Protein AF-A0A1I5CXC4-F1 (afdb_monomer)

Sequence (88 aa):
MSAHPAVSNGSYDVNRLRTDFPALAMRVHGEPLVYLDNAASAQKPTAVLDRMMQVYASEYANVHRGLHYLAKRPPRRMKAPVPRWRVL

Radius of gyration: 20.58 Å; Cα contacts (8 Å, |Δi|>4): 39; chains: 1; bounding box: 47×52×45 Å

Nearest PDB structures (foldseek):
  6uy5-assembly1_B  TM=8.862E-01  e=1.771E-03  Escherichia coli K-12

Foldseek 3Di:
DDDDPQDDDPHGNPVVVVVQQVQQCDDDPNHGDDDPPVVVPNGDGPVVVVVVCCCVPPVPDDPVVPPPPPPPDDPPDDDDDDDDDDDD

Structure (mmCIF, N/CA/C/O backbone):
data_AF-A0A1I5CXC4-F1
#
_entry.id   AF-A0A1I5CXC4-F1
#
loop_
_atom_site.group_PDB
_atom_site.id
_atom_site.type_symbol
_atom_site.label_atom_id
_atom_site.label_alt_id
_atom_site.label_comp_id
_atom_site.label_asym_id
_atom_site.label_entity_id
_atom_site.label_seq_id
_atom_site.pdbx_PDB_ins_code
_atom_site.Cartn_x
_atom_site.Cartn_y
_atom_site.Cartn_z
_atom_site.occupancy
_atom_site.B_iso_or_equiv
_atom_site.auth_seq_id
_atom_site.auth_comp_id
_atom_site.auth_asym_id
_atom_site.auth_atom_id
_atom_site.pdbx_PDB_model_num
ATOM 1 N N . MET A 1 1 ? -3.508 8.345 -17.208 1.00 52.81 1 MET A N 1
ATOM 2 C CA . MET A 1 1 ? -3.407 7.889 -15.809 1.00 52.81 1 MET A CA 1
ATOM 3 C C . MET A 1 1 ? -4.671 7.098 -15.542 1.00 52.81 1 MET A C 1
ATOM 5 O O . MET A 1 1 ? -5.730 7.710 -15.561 1.00 52.81 1 MET A O 1
ATOM 9 N N . SER A 1 2 ? -4.601 5.769 -15.431 1.00 64.50 2 SER A N 1
ATOM 10 C CA . SER A 1 2 ? -5.784 5.009 -15.006 1.00 64.50 2 SER A CA 1
ATOM 11 C C . SER A 1 2 ? -6.075 5.330 -13.549 1.00 64.50 2 SER A C 1
ATOM 13 O O . SER A 1 2 ? -5.157 5.353 -12.729 1.00 64.50 2 SER A O 1
ATOM 15 N N . ALA A 1 3 ? -7.341 5.599 -13.245 1.00 74.00 3 ALA A N 1
ATOM 16 C CA . ALA A 1 3 ? -7.804 5.700 -11.874 1.00 74.00 3 ALA A CA 1
ATOM 17 C C . ALA A 1 3 ? -7.690 4.325 -11.198 1.00 74.00 3 ALA A C 1
ATOM 19 O O . ALA A 1 3 ? -7.877 3.292 -11.845 1.00 74.00 3 ALA A O 1
ATOM 20 N N . HIS A 1 4 ? -7.365 4.317 -9.906 1.00 80.94 4 HIS A N 1
ATOM 21 C CA . HIS A 1 4 ? -7.364 3.089 -9.117 1.00 80.94 4 HIS A CA 1
ATOM 22 C C . HIS A 1 4 ? -8.783 2.494 -9.102 1.00 80.94 4 HIS A C 1
ATOM 24 O O . HIS A 1 4 ? -9.735 3.263 -8.960 1.00 80.94 4 HIS A O 1
ATOM 30 N N . PRO A 1 5 ? -8.971 1.165 -9.190 1.00 84.12 5 PRO A N 1
ATOM 31 C CA . PRO A 1 5 ? -10.305 0.557 -9.211 1.00 84.12 5 PRO A CA 1
ATOM 32 C C . PRO A 1 5 ? -11.126 0.796 -7.928 1.00 84.12 5 PRO A C 1
ATOM 34 O O . PRO A 1 5 ? -12.327 0.541 -7.912 1.00 84.12 5 PRO A O 1
ATOM 37 N N . ALA A 1 6 ? -10.501 1.293 -6.855 1.00 83.88 6 ALA A N 1
ATOM 38 C CA . ALA A 1 6 ? -11.180 1.762 -5.641 1.00 83.88 6 ALA A CA 1
ATOM 39 C C . ALA A 1 6 ? -11.855 3.143 -5.788 1.00 83.88 6 ALA A C 1
ATOM 41 O O . ALA A 1 6 ? -12.566 3.574 -4.885 1.00 83.88 6 ALA A O 1
ATOM 42 N N . VAL A 1 7 ? -11.638 3.843 -6.905 1.00 86.44 7 VAL A N 1
ATOM 43 C CA . VAL A 1 7 ? -12.198 5.172 -7.176 1.00 86.44 7 VAL A CA 1
ATOM 44 C C . VAL A 1 7 ? -13.237 5.060 -8.281 1.00 86.44 7 VAL A C 1
ATOM 46 O O . VAL A 1 7 ? -12.947 4.573 -9.371 1.00 86.44 7 VAL A O 1
ATOM 49 N N . SER A 1 8 ? -14.459 5.516 -8.019 1.00 84.31 8 SER A N 1
ATOM 50 C CA . SER A 1 8 ? -15.546 5.513 -9.004 1.00 84.31 8 SER A CA 1
ATOM 51 C C . SER A 1 8 ? -16.377 6.781 -8.864 1.00 84.31 8 SER A C 1
ATOM 53 O O . SER A 1 8 ? -16.995 6.975 -7.827 1.00 84.31 8 SER A O 1
ATOM 55 N N . ASN A 1 9 ? -16.375 7.643 -9.891 1.00 77.81 9 ASN A N 1
ATOM 56 C CA . ASN A 1 9 ? -17.220 8.843 -10.034 1.00 77.81 9 ASN A CA 1
ATOM 57 C C . ASN A 1 9 ? -17.589 9.561 -8.715 1.00 77.81 9 ASN A C 1
ATOM 59 O O . ASN A 1 9 ? -18.761 9.755 -8.409 1.00 77.81 9 ASN A O 1
ATOM 63 N N . GLY A 1 10 ? -16.577 9.956 -7.934 1.00 79.00 10 GLY A N 1
ATOM 64 C CA . GLY A 1 10 ? -16.753 10.724 -6.691 1.00 79.00 10 GLY A CA 1
ATOM 65 C C . GLY A 1 10 ? -16.905 9.893 -5.411 1.00 79.00 10 GLY A C 1
ATOM 66 O O . GLY A 1 10 ? -16.866 10.462 -4.326 1.00 79.00 10 GLY A O 1
ATOM 67 N N . SER A 1 11 ? -17.011 8.568 -5.515 1.00 83.00 11 SER A N 1
ATOM 68 C CA . SER A 1 11 ? -16.966 7.634 -4.387 1.00 83.00 11 SER A CA 1
ATOM 69 C C . SER A 1 11 ? -15.580 6.999 -4.242 1.00 83.00 11 SER A C 1
ATOM 71 O O . SER A 1 11 ? -14.887 6.734 -5.234 1.00 83.00 11 SER A O 1
ATOM 73 N N . TYR A 1 12 ? -15.186 6.763 -2.989 1.00 86.31 12 TYR A N 1
ATOM 74 C CA . TYR A 1 12 ? -13.897 6.196 -2.612 1.00 86.31 12 TYR A CA 1
ATOM 75 C C . TYR A 1 12 ? -14.097 4.982 -1.701 1.00 86.31 12 TYR A C 1
ATOM 77 O O . TYR A 1 12 ? -14.523 5.116 -0.553 1.00 86.31 12 TYR A O 1
ATOM 85 N N . ASP A 1 13 ? -13.784 3.790 -2.210 1.00 89.69 13 ASP A N 1
ATOM 86 C CA . ASP A 1 13 ? -13.870 2.551 -1.439 1.00 89.69 13 ASP A CA 1
ATOM 87 C C . ASP A 1 13 ? -12.591 2.337 -0.619 1.00 89.69 13 ASP A C 1
ATOM 89 O O . ASP A 1 13 ? -11.566 1.847 -1.105 1.00 89.69 13 ASP A O 1
ATOM 93 N N . VAL A 1 14 ? -12.661 2.709 0.659 1.00 87.00 14 VAL A N 1
ATOM 94 C CA . VAL A 1 14 ? -11.541 2.579 1.597 1.00 87.00 14 VAL A CA 1
ATOM 95 C C . VAL A 1 14 ? -11.185 1.115 1.854 1.00 87.00 14 VAL A C 1
ATOM 97 O O . VAL A 1 14 ? -10.007 0.801 2.012 1.00 87.00 14 VAL A O 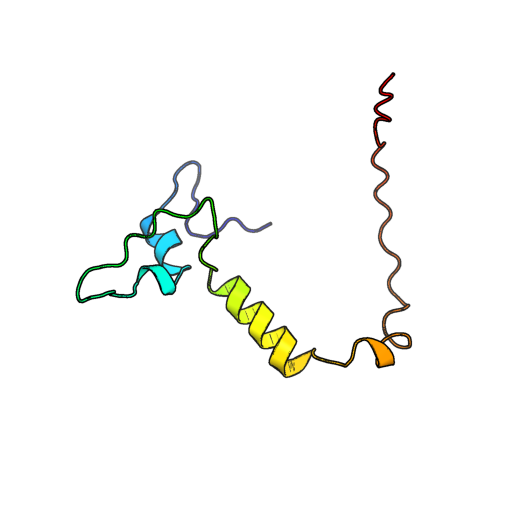1
ATOM 100 N N . ASN A 1 15 ? -12.159 0.200 1.873 1.00 86.62 15 ASN A N 1
ATOM 101 C CA . ASN A 1 15 ? -11.885 -1.214 2.140 1.00 86.62 15 ASN A CA 1
ATOM 102 C C . ASN A 1 15 ? -11.070 -1.827 1.008 1.00 86.62 15 ASN A C 1
ATOM 104 O O . ASN A 1 15 ? -10.104 -2.546 1.260 1.00 86.62 15 ASN A O 1
ATOM 108 N N . ARG A 1 16 ? -11.408 -1.471 -0.233 1.00 87.69 16 ARG A N 1
ATOM 109 C CA . ARG A 1 16 ? -10.655 -1.895 -1.410 1.00 87.69 16 ARG A CA 1
ATOM 110 C C . ARG A 1 16 ? -9.265 -1.272 -1.482 1.00 87.69 16 ARG A C 1
ATOM 112 O O . ARG A 1 16 ? -8.345 -1.926 -1.941 1.00 87.69 16 ARG A O 1
ATOM 119 N N . LEU A 1 17 ? -9.080 -0.041 -1.007 1.00 86.38 17 LEU A N 1
ATOM 120 C CA . LEU A 1 17 ? -7.737 0.538 -0.934 1.00 86.38 17 LEU A CA 1
ATOM 121 C C . LEU A 1 17 ? -6.881 -0.146 0.144 1.00 86.38 17 LEU A C 1
ATOM 123 O O . LEU A 1 17 ? -5.690 -0.367 -0.043 1.00 86.38 17 LEU A O 1
ATOM 127 N N . ARG A 1 18 ? -7.477 -0.515 1.285 1.00 86.19 18 ARG A N 1
ATOM 128 C CA . ARG A 1 18 ? -6.751 -1.179 2.380 1.00 86.19 18 ARG A CA 1
ATOM 129 C C . ARG A 1 18 ? -6.146 -2.517 1.960 1.00 86.19 18 ARG A C 1
ATOM 131 O O . ARG A 1 18 ? -5.112 -2.881 2.513 1.00 86.19 18 ARG A O 1
ATOM 138 N N . THR A 1 19 ? -6.730 -3.219 0.985 1.00 88.12 19 THR A N 1
ATOM 139 C CA . THR A 1 19 ? -6.151 -4.472 0.468 1.00 88.12 19 THR A CA 1
ATOM 140 C C . THR A 1 19 ? -4.823 -4.266 -0.255 1.00 88.12 19 THR A C 1
ATOM 142 O O . THR A 1 19 ? -4.027 -5.198 -0.322 1.00 88.12 19 THR A O 1
ATOM 145 N N . ASP A 1 20 ? -4.544 -3.054 -0.740 1.00 87.50 20 ASP A N 1
ATOM 146 C CA . ASP A 1 20 ? -3.275 -2.742 -1.401 1.00 87.50 20 ASP A CA 1
ATOM 147 C C . ASP A 1 20 ? -2.118 -2.584 -0.406 1.00 87.50 20 ASP A C 1
ATOM 149 O O . ASP A 1 20 ? -0.960 -2.571 -0.817 1.00 87.50 20 ASP A O 1
ATOM 153 N N . PHE A 1 21 ? -2.408 -2.466 0.896 1.00 89.25 21 PHE A N 1
ATOM 154 C CA . PHE A 1 21 ? -1.427 -2.285 1.966 1.00 89.25 21 PHE A CA 1
ATOM 155 C C . PHE A 1 21 ? -1.352 -3.549 2.833 1.00 89.25 21 PHE A C 1
ATOM 157 O O . PHE A 1 21 ? -2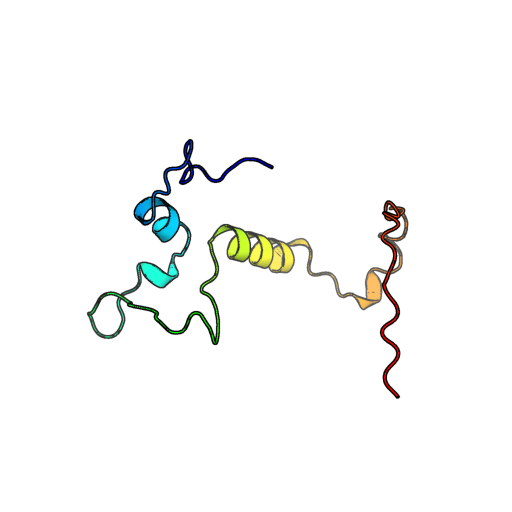.024 -3.630 3.866 1.00 89.25 21 PHE A O 1
ATOM 164 N N . PRO A 1 22 ? -0.509 -4.534 2.475 1.00 86.75 22 PRO A N 1
ATOM 165 C CA . PRO A 1 22 ? -0.470 -5.830 3.156 1.00 86.75 22 PRO A CA 1
ATOM 166 C C . PRO A 1 22 ? -0.146 -5.717 4.652 1.00 86.75 22 PRO A C 1
ATOM 168 O O . PRO A 1 22 ? -0.655 -6.497 5.455 1.00 86.75 22 PRO A O 1
ATOM 171 N N . ALA A 1 23 ? 0.629 -4.704 5.054 1.00 84.62 23 ALA A N 1
ATOM 172 C CA . ALA A 1 23 ? 0.930 -4.434 6.458 1.00 84.62 23 ALA A CA 1
ATOM 173 C C . ALA A 1 23 ? -0.334 -4.201 7.308 1.00 84.62 23 ALA A C 1
ATOM 175 O O . ALA A 1 23 ? -0.385 -4.631 8.455 1.00 84.62 23 ALA A O 1
ATOM 176 N N . LEU A 1 24 ? -1.385 -3.585 6.750 1.00 85.31 24 LEU A N 1
ATOM 177 C CA . LEU A 1 24 ? -2.631 -3.299 7.473 1.00 85.31 24 LEU A CA 1
ATOM 178 C C . LEU A 1 24 ? -3.496 -4.545 7.722 1.00 85.31 24 LEU A C 1
ATOM 180 O O . LEU A 1 24 ? -4.440 -4.473 8.506 1.00 85.31 24 LEU A O 1
ATOM 184 N N . ALA A 1 25 ? -3.196 -5.671 7.068 1.00 85.69 25 ALA A N 1
ATOM 185 C CA . ALA A 1 25 ? -3.843 -6.956 7.328 1.00 85.69 25 ALA A CA 1
ATOM 186 C C . ALA A 1 25 ? -3.170 -7.738 8.473 1.00 85.69 25 ALA A C 1
ATOM 188 O O . ALA A 1 25 ? -3.682 -8.775 8.899 1.00 85.69 25 ALA A O 1
ATOM 189 N N . MET A 1 26 ? -2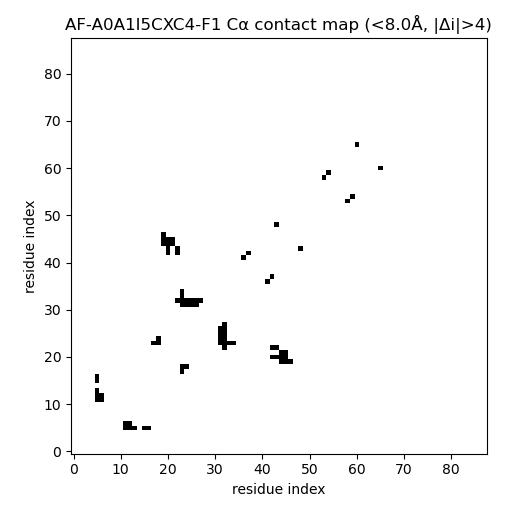.022 -7.270 8.973 1.00 85.06 26 MET A N 1
ATOM 190 C CA . MET A 1 26 ? -1.278 -7.956 10.023 1.00 85.06 26 MET A CA 1
ATOM 191 C C . MET A 1 26 ? -1.953 -7.808 11.389 1.00 85.06 26 MET A C 1
ATOM 193 O O . MET A 1 26 ? -2.588 -6.798 11.700 1.00 85.06 26 MET A O 1
ATOM 197 N N . ARG A 1 27 ? -1.762 -8.826 12.233 1.00 84.56 27 ARG A N 1
ATOM 198 C CA . ARG A 1 27 ? -2.087 -8.764 13.658 1.00 84.56 27 ARG A CA 1
ATOM 199 C C . ARG A 1 27 ? -0.817 -8.512 14.454 1.00 84.56 27 ARG A C 1
ATOM 201 O O . ARG A 1 27 ? 0.183 -9.195 14.242 1.00 84.56 27 ARG A O 1
ATOM 208 N N . VAL A 1 28 ? -0.867 -7.566 15.380 1.00 81.62 28 VAL A N 1
ATOM 209 C CA . VAL A 1 28 ? 0.229 -7.252 16.299 1.00 81.62 28 VAL A CA 1
ATOM 210 C C . VAL A 1 28 ? -0.276 -7.504 17.713 1.00 81.62 28 VAL A C 1
ATOM 212 O O . VAL A 1 28 ? -1.327 -7.004 18.096 1.00 81.62 28 VAL A O 1
ATOM 215 N N . HIS A 1 29 ? 0.432 -8.347 18.469 1.00 81.69 29 HIS A N 1
ATOM 216 C CA . HIS A 1 29 ? 0.012 -8.795 19.808 1.00 81.69 29 HIS A CA 1
ATOM 217 C C . HIS A 1 29 ? -1.393 -9.433 19.864 1.00 81.69 29 HIS A C 1
ATOM 219 O O . HIS A 1 29 ? -2.086 -9.332 20.867 1.00 81.69 29 HIS A O 1
ATOM 225 N N . GLY A 1 30 ? -1.810 -10.109 18.787 1.00 85.88 30 GLY A N 1
ATOM 226 C CA . GLY A 1 30 ? -3.123 -10.766 18.690 1.00 85.88 30 GLY A CA 1
ATOM 227 C C . GLY A 1 30 ? -4.252 -9.864 18.178 1.00 85.88 30 GLY A C 1
ATOM 228 O O . GLY A 1 30 ? -5.251 -10.381 17.667 1.00 85.88 30 GLY A O 1
ATOM 229 N N . GLU A 1 31 ? -4.049 -8.546 18.196 1.00 80.81 31 GLU A N 1
ATOM 230 C CA . GLU A 1 31 ? -5.024 -7.539 17.775 1.00 80.81 31 GLU A CA 1
ATOM 231 C C . GLU A 1 31 ? -4.787 -7.058 16.333 1.00 80.81 31 GLU A C 1
ATOM 233 O O . GLU A 1 31 ? -3.650 -7.092 15.845 1.00 80.81 31 GLU A O 1
ATOM 238 N N . PRO A 1 32 ? -5.830 -6.606 15.610 1.00 84.25 32 PRO A N 1
ATOM 239 C CA . PRO A 1 32 ? -5.673 -5.993 14.294 1.00 84.25 32 PRO A CA 1
ATOM 240 C C . PRO A 1 32 ? -4.778 -4.749 14.353 1.00 84.25 32 PRO A C 1
ATOM 242 O O . PRO A 1 32 ? -4.965 -3.881 15.205 1.00 84.25 32 PRO A O 1
ATOM 245 N N . LEU A 1 33 ? -3.827 -4.626 13.422 1.00 82.12 33 LEU A N 1
ATOM 246 C CA . LEU A 1 33 ? -2.960 -3.454 13.358 1.00 82.12 33 LEU A CA 1
ATOM 247 C C . LEU A 1 33 ? -3.768 -2.188 13.027 1.00 82.12 33 LEU A C 1
ATOM 249 O O . LEU A 1 33 ? -4.315 -2.039 11.931 1.00 82.12 33 LEU A O 1
ATOM 253 N N . VAL A 1 34 ? -3.767 -1.231 13.954 1.00 83.19 34 VAL A N 1
ATOM 254 C CA . VAL A 1 34 ? -4.257 0.132 13.725 1.00 83.19 34 VAL A CA 1
ATOM 255 C C . VAL A 1 34 ? -3.054 1.069 13.698 1.00 83.19 34 VAL A C 1
ATOM 257 O O . VAL A 1 34 ? -2.522 1.462 14.732 1.00 83.19 34 VAL A O 1
ATOM 260 N N . TYR A 1 35 ? -2.593 1.399 12.493 1.00 80.19 35 TYR A N 1
ATOM 261 C CA . TYR A 1 35 ? -1.434 2.265 12.291 1.00 80.19 35 TYR A CA 1
ATOM 262 C C . TYR A 1 35 ? -1.878 3.729 12.143 1.00 80.19 35 TYR A C 1
ATOM 264 O O . TYR A 1 35 ? -2.405 4.120 11.101 1.00 80.19 35 TYR A O 1
ATOM 272 N N . LEU A 1 36 ? -1.698 4.527 13.202 1.00 80.12 36 LEU A N 1
ATOM 273 C CA . LEU A 1 36 ? -2.081 5.950 13.244 1.00 80.12 36 LEU A CA 1
ATOM 274 C C . LEU A 1 36 ? -0.897 6.916 13.092 1.00 80.12 36 LEU A C 1
ATOM 276 O O . LEU A 1 36 ? -1.089 8.125 13.152 1.00 80.12 36 LEU A O 1
ATOM 280 N N . ASP A 1 37 ? 0.306 6.403 12.834 1.00 81.12 37 ASP A N 1
ATOM 281 C CA . ASP A 1 37 ? 1.530 7.203 12.702 1.00 81.12 37 ASP A CA 1
ATOM 282 C C . ASP A 1 37 ? 1.928 7.452 11.235 1.00 81.12 37 ASP A C 1
ATOM 284 O O . ASP A 1 37 ? 3.088 7.375 10.838 1.00 81.12 37 ASP A O 1
ATOM 288 N N . ASN A 1 38 ? 0.936 7.760 10.393 1.00 78.06 38 ASN A N 1
ATOM 289 C CA . ASN A 1 38 ? 1.171 8.023 8.967 1.00 78.06 38 ASN A CA 1
ATOM 290 C C . ASN A 1 38 ? 2.008 9.294 8.716 1.00 78.06 38 ASN A C 1
ATOM 292 O O . ASN A 1 38 ? 2.516 9.481 7.612 1.00 78.06 38 ASN A O 1
ATOM 296 N N . ALA A 1 39 ? 2.120 10.182 9.713 1.00 67.56 39 ALA A N 1
ATOM 297 C CA . ALA A 1 39 ? 2.880 11.426 9.617 1.00 67.56 39 ALA A CA 1
ATOM 298 C C . ALA A 1 39 ? 4.397 11.202 9.737 1.00 67.56 39 ALA A C 1
ATOM 300 O O . ALA A 1 39 ? 5.159 11.926 9.097 1.00 67.56 39 ALA A O 1
ATOM 301 N N . ALA A 1 40 ? 4.839 10.204 10.511 1.00 70.69 40 ALA A N 1
ATOM 302 C CA . ALA A 1 40 ? 6.253 9.851 10.608 1.00 70.69 40 ALA A CA 1
ATOM 303 C C . ALA A 1 40 ? 6.699 8.929 9.462 1.00 70.69 40 ALA A C 1
ATOM 305 O O . ALA A 1 40 ? 7.794 9.087 8.920 1.00 70.69 40 ALA A O 1
ATOM 306 N N . SER A 1 41 ? 5.859 7.971 9.062 1.00 68.69 41 SER A N 1
ATOM 307 C CA . SER A 1 41 ? 6.118 7.104 7.912 1.00 68.69 41 SER A CA 1
ATOM 308 C C . SER A 1 41 ? 4.823 6.503 7.384 1.00 68.69 41 SER A C 1
ATOM 310 O O . SER A 1 41 ? 3.926 6.186 8.150 1.00 68.69 41 SER A O 1
ATOM 312 N N . ALA A 1 42 ? 4.712 6.312 6.072 1.00 83.12 42 ALA A N 1
ATOM 313 C CA . ALA A 1 42 ? 3.537 5.685 5.476 1.00 83.12 42 ALA A CA 1
ATOM 314 C C . ALA A 1 42 ? 3.808 4.211 5.151 1.00 83.12 42 ALA A C 1
ATOM 316 O O . ALA A 1 42 ? 4.891 3.849 4.680 1.00 83.12 42 ALA A O 1
ATOM 317 N N . GLN A 1 43 ? 2.792 3.365 5.341 1.00 85.44 43 GLN A N 1
ATOM 318 C CA . GLN A 1 43 ? 2.834 1.984 4.863 1.00 85.44 43 GLN A CA 1
ATOM 319 C C . GLN A 1 43 ? 2.956 1.960 3.335 1.00 85.44 43 GLN A C 1
ATOM 321 O O . GLN A 1 43 ? 2.419 2.822 2.639 1.00 85.44 43 GLN A O 1
ATOM 326 N N . LYS A 1 44 ? 3.681 0.976 2.799 1.00 86.25 44 LYS A N 1
ATOM 327 C CA . LYS A 1 44 ? 3.919 0.870 1.355 1.00 86.25 44 LYS A CA 1
ATOM 328 C C . LYS A 1 44 ? 2.869 -0.033 0.707 1.00 86.25 44 LYS A C 1
ATOM 330 O O . LYS A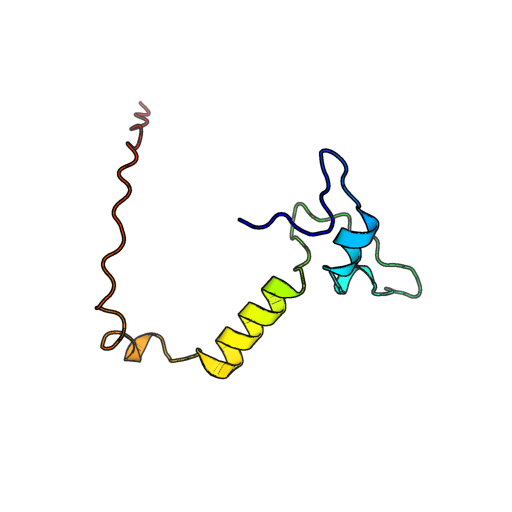 1 44 ? 2.669 -1.143 1.202 1.00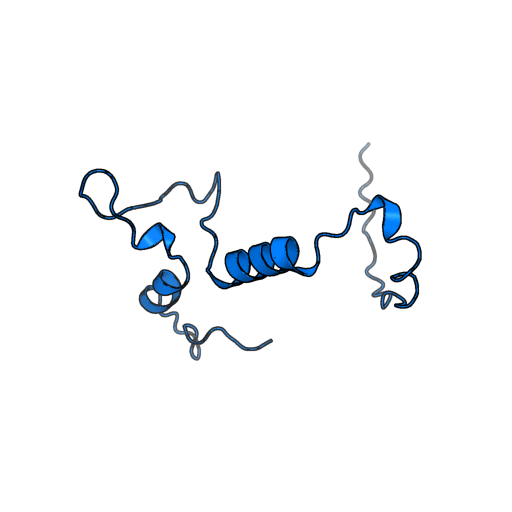 86.25 44 LYS A O 1
ATOM 335 N N . PRO A 1 45 ? 2.233 0.397 -0.396 1.00 88.38 45 PRO A N 1
ATOM 336 C CA . PRO A 1 45 ? 1.343 -0.474 -1.141 1.00 88.38 45 PRO A CA 1
ATOM 337 C C . PRO A 1 45 ? 2.142 -1.522 -1.928 1.00 88.38 45 PRO A C 1
ATOM 339 O O . PRO A 1 45 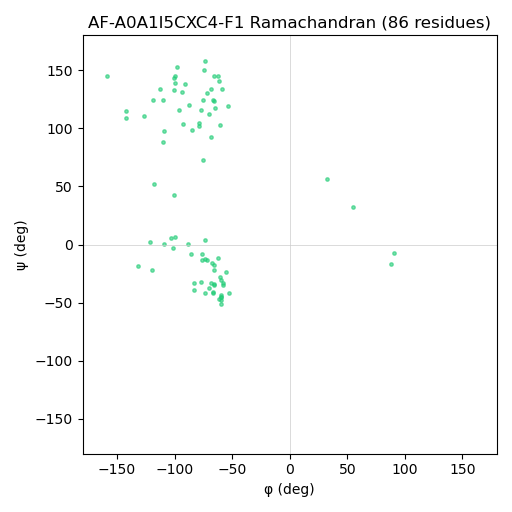? 3.308 -1.296 -2.271 1.00 88.38 45 PRO A O 1
ATOM 342 N N . THR A 1 46 ? 1.503 -2.637 -2.279 1.00 86.00 46 THR A N 1
ATOM 343 C CA . THR A 1 46 ? 2.123 -3.772 -2.986 1.00 86.00 46 THR A CA 1
ATOM 344 C C . THR A 1 46 ? 2.849 -3.349 -4.264 1.00 86.00 46 THR A C 1
ATOM 346 O O . THR A 1 46 ? 3.998 -3.721 -4.457 1.00 86.00 46 THR A O 1
ATOM 349 N N . ALA A 1 47 ? 2.272 -2.449 -5.069 1.00 86.19 47 ALA A N 1
ATOM 350 C CA . ALA A 1 47 ? 2.911 -1.955 -6.295 1.00 86.19 47 ALA A CA 1
ATOM 351 C C . 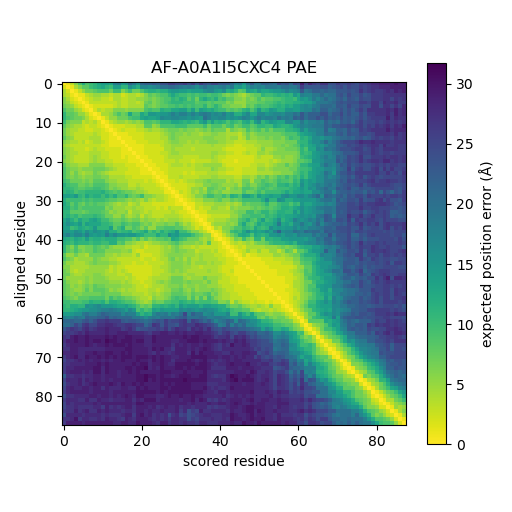ALA A 1 47 ? 4.290 -1.295 -6.064 1.00 86.19 47 ALA A C 1
ATOM 353 O O . ALA A 1 47 ? 5.180 -1.380 -6.913 1.00 86.19 47 ALA A O 1
ATOM 354 N N . VAL A 1 48 ? 4.484 -0.630 -4.917 1.00 86.56 48 VAL A N 1
ATOM 355 C CA . VAL A 1 48 ? 5.785 -0.046 -4.549 1.00 86.56 48 VAL A CA 1
ATOM 356 C C . VAL A 1 48 ? 6.759 -1.146 -4.142 1.00 86.56 48 VAL A C 1
ATOM 358 O O . VAL A 1 48 ? 7.921 -1.101 -4.543 1.00 86.56 48 VAL A O 1
ATOM 361 N N . LEU A 1 49 ? 6.293 -2.133 -3.373 1.00 86.12 49 LEU A N 1
ATOM 362 C CA . LEU A 1 49 ? 7.104 -3.280 -2.967 1.00 86.12 49 LEU A CA 1
ATOM 363 C C . LEU A 1 49 ? 7.568 -4.080 -4.187 1.00 86.12 49 LEU A C 1
ATOM 365 O O . LEU A 1 49 ? 8.765 -4.321 -4.323 1.00 86.12 49 LEU A O 1
ATOM 369 N N . ASP A 1 50 ? 6.664 -4.377 -5.118 1.00 86.31 50 ASP A N 1
ATOM 370 C CA . ASP A 1 50 ? 6.956 -5.115 -6.347 1.00 86.31 50 ASP A CA 1
ATOM 371 C C . ASP A 1 50 ? 8.003 -4.396 -7.195 1.00 86.31 50 ASP A C 1
ATOM 373 O O . ASP A 1 50 ? 8.972 -5.004 -7.653 1.00 86.31 50 ASP A O 1
ATOM 377 N N . ARG A 1 51 ? 7.868 -3.073 -7.365 1.00 87.25 51 ARG A N 1
ATOM 378 C CA . ARG A 1 51 ? 8.852 -2.301 -8.127 1.00 87.25 51 ARG A CA 1
ATOM 379 C C . ARG A 1 51 ? 10.206 -2.266 -7.428 1.00 87.25 51 ARG A C 1
ATOM 381 O O . ARG A 1 51 ? 11.227 -2.397 -8.100 1.00 87.25 51 ARG A O 1
ATOM 388 N N . MET A 1 52 ? 10.232 -2.101 -6.104 1.00 86.62 52 MET A N 1
ATOM 389 C CA . MET A 1 52 ? 11.476 -2.175 -5.334 1.00 86.62 52 MET A CA 1
ATOM 390 C C . MET A 1 52 ? 12.133 -3.546 -5.514 1.00 86.62 52 MET A C 1
ATOM 392 O O . MET A 1 52 ? 13.314 -3.612 -5.842 1.00 86.62 52 MET A O 1
ATOM 396 N N . MET A 1 53 ? 11.369 -4.631 -5.375 1.00 87.38 53 MET A N 1
ATOM 397 C CA . MET A 1 53 ? 11.859 -5.994 -5.573 1.00 87.38 53 MET A CA 1
ATOM 398 C C . MET A 1 53 ? 12.392 -6.207 -6.988 1.00 87.38 53 MET A C 1
ATOM 400 O O . MET A 1 53 ? 13.488 -6.734 -7.140 1.00 87.38 53 MET A O 1
ATOM 404 N N . GLN A 1 54 ? 11.681 -5.749 -8.019 1.00 85.19 54 GLN A N 1
ATOM 405 C CA . GLN A 1 54 ? 12.134 -5.842 -9.406 1.00 85.19 54 GLN A CA 1
ATOM 406 C C . GLN A 1 54 ? 13.460 -5.105 -9.620 1.00 85.19 54 GLN A C 1
ATOM 408 O O . GLN A 1 54 ? 14.367 -5.647 -10.258 1.00 85.19 54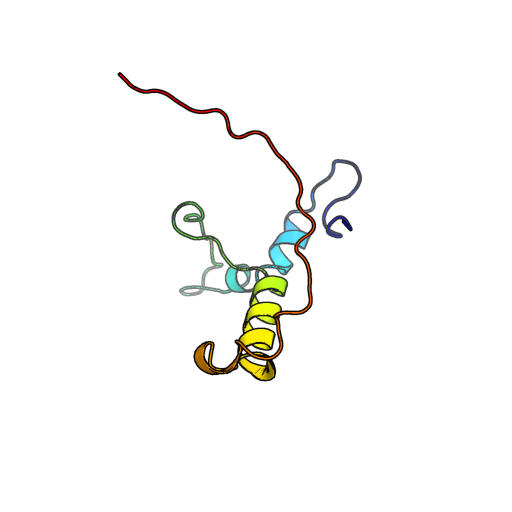 GLN A O 1
ATOM 413 N N . VAL A 1 55 ? 13.595 -3.898 -9.060 1.00 84.12 55 VAL A N 1
ATOM 414 C CA . VAL A 1 55 ? 14.842 -3.132 -9.130 1.00 84.12 55 VAL A CA 1
ATOM 415 C C . VAL A 1 55 ? 15.979 -3.913 -8.481 1.00 84.12 55 VAL A C 1
ATOM 417 O O . VAL A 1 55 ? 17.001 -4.121 -9.125 1.00 84.12 55 VAL A O 1
ATOM 420 N N . TYR A 1 56 ? 15.794 -4.406 -7.255 1.00 81.31 56 TYR A N 1
ATOM 421 C CA . TYR A 1 56 ? 16.828 -5.170 -6.553 1.00 81.31 56 TYR A CA 1
ATOM 422 C C . TYR A 1 56 ? 17.155 -6.513 -7.221 1.00 81.31 56 TYR A C 1
ATOM 424 O O . TYR A 1 56 ? 18.307 -6.933 -7.199 1.00 81.31 56 TYR A O 1
ATOM 432 N N . ALA A 1 57 ? 16.169 -7.174 -7.828 1.00 77.69 57 ALA A N 1
ATOM 433 C CA . ALA A 1 57 ? 16.336 -8.497 -8.420 1.00 77.69 57 ALA A CA 1
ATOM 434 C C . ALA A 1 57 ? 16.924 -8.473 -9.839 1.00 77.69 57 ALA A C 1
ATOM 436 O O . ALA A 1 57 ? 17.626 -9.407 -10.215 1.00 77.69 57 ALA A O 1
ATOM 437 N N . SER A 1 58 ? 16.621 -7.449 -10.646 1.00 74.44 58 SER A N 1
ATOM 438 C CA . SER A 1 58 ? 16.898 -7.479 -12.096 1.00 74.44 58 SER A CA 1
ATOM 439 C C . SER A 1 58 ? 17.589 -6.238 -12.661 1.00 74.44 58 SER A C 1
ATOM 441 O O . SER A 1 58 ? 18.183 -6.309 -13.734 1.00 74.44 58 SER A O 1
ATOM 443 N N . GLU A 1 59 ? 17.557 -5.112 -11.949 1.00 68.62 59 GLU A N 1
ATOM 444 C CA . GLU A 1 59 ? 18.100 -3.833 -12.432 1.00 68.62 59 GLU A CA 1
ATOM 445 C C . GLU A 1 59 ? 19.195 -3.275 -11.513 1.00 68.62 59 GLU A C 1
ATOM 447 O O . GLU A 1 59 ? 19.737 -2.199 -11.774 1.00 68.62 59 GLU A O 1
ATOM 452 N N . TYR A 1 60 ? 19.546 -4.004 -10.447 1.00 62.94 60 TYR A N 1
ATOM 453 C CA . TYR A 1 60 ? 20.568 -3.622 -9.481 1.00 62.94 60 TYR A CA 1
ATOM 454 C C . TYR A 1 60 ? 21.965 -3.821 -10.073 1.00 62.94 60 TYR A C 1
ATOM 456 O O . TYR A 1 60 ? 22.708 -4.742 -9.740 1.00 62.94 60 TYR A O 1
ATOM 464 N N . ALA A 1 61 ? 22.321 -2.944 -11.004 1.00 62.88 61 ALA A N 1
ATOM 465 C CA . ALA A 1 61 ? 23.681 -2.775 -11.472 1.00 62.88 61 ALA A CA 1
ATOM 466 C C . ALA A 1 61 ? 24.371 -1.707 -10.617 1.00 62.88 61 ALA A C 1
ATOM 468 O O . ALA A 1 61 ? 23.799 -0.659 -10.314 1.00 62.88 61 ALA A O 1
ATOM 469 N N . ASN A 1 62 ? 25.629 -1.954 -10.256 1.00 56.06 62 ASN A N 1
ATOM 470 C CA . ASN A 1 62 ? 26.462 -0.966 -9.578 1.00 56.06 62 ASN A CA 1
ATOM 471 C C . ASN A 1 62 ? 26.471 0.344 -10.390 1.00 56.06 62 ASN A C 1
ATOM 473 O O . ASN A 1 62 ? 26.926 0.359 -11.538 1.00 56.06 62 ASN A O 1
ATOM 477 N N . VAL A 1 63 ? 26.002 1.446 -9.792 1.00 55.25 63 VAL A N 1
ATOM 478 C CA . VAL A 1 63 ? 25.850 2.769 -10.439 1.00 55.25 63 VAL A CA 1
ATOM 479 C C . VAL A 1 63 ? 27.170 3.259 -11.064 1.00 55.25 63 VAL A C 1
ATOM 481 O O . VAL A 1 63 ? 27.170 3.980 -12.058 1.00 55.25 63 VAL A O 1
ATOM 484 N N . HIS A 1 64 ? 28.309 2.766 -10.568 1.00 51.66 64 HIS A N 1
ATOM 485 C CA . HIS A 1 64 ? 29.645 3.052 -11.096 1.00 51.66 64 HIS A CA 1
ATOM 486 C C . HIS A 1 64 ? 29.993 2.410 -12.454 1.00 51.66 64 HIS A C 1
ATOM 488 O O . HIS A 1 64 ? 30.978 2.822 -13.060 1.00 51.66 64 HIS A O 1
ATOM 494 N N . ARG A 1 65 ? 29.223 1.441 -12.972 1.00 50.75 65 ARG A N 1
ATOM 495 C CA . ARG A 1 65 ? 29.422 0.878 -14.331 1.00 50.75 65 ARG A CA 1
ATOM 496 C C . ARG A 1 65 ? 28.326 1.27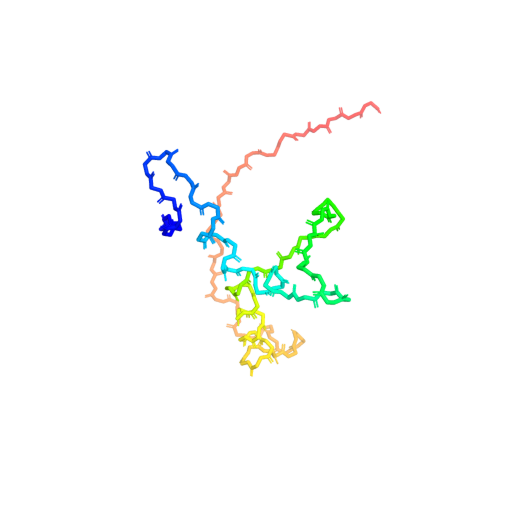4 -15.333 1.00 50.75 65 ARG A C 1
ATOM 498 O O . ARG A 1 65 ? 28.400 0.896 -16.498 1.00 50.75 65 ARG A O 1
ATOM 505 N N . GLY A 1 66 ? 27.339 2.071 -14.913 1.00 43.50 66 GLY A N 1
ATOM 506 C CA . GLY A 1 66 ? 26.171 2.455 -15.720 1.00 43.50 66 GLY A CA 1
ATOM 507 C C . GLY A 1 66 ? 26.331 3.704 -16.596 1.00 43.50 66 GLY A C 1
ATOM 508 O O . GLY A 1 66 ? 25.386 4.069 -17.295 1.00 43.50 66 GLY A O 1
ATOM 509 N N . LEU A 1 67 ? 27.498 4.363 -16.601 1.00 45.56 67 LEU A N 1
ATOM 510 C CA . LEU A 1 67 ? 27.695 5.598 -17.377 1.00 45.56 67 LEU A CA 1
ATOM 511 C C . LEU A 1 67 ? 27.659 5.371 -18.903 1.00 45.56 67 LEU A C 1
ATOM 513 O O . LEU A 1 67 ? 27.465 6.316 -19.661 1.00 45.56 67 LEU A O 1
ATOM 517 N N . HIS A 1 68 ? 27.794 4.124 -19.368 1.00 48.72 68 HIS A N 1
ATOM 518 C CA . HIS A 1 68 ? 27.954 3.825 -20.795 1.00 48.72 68 HIS A CA 1
ATOM 519 C C . HIS A 1 68 ? 26.697 3.323 -21.527 1.00 48.72 68 HIS A C 1
ATOM 521 O O . HIS A 1 68 ? 26.761 3.183 -22.744 1.00 48.72 68 HIS A O 1
ATOM 527 N N . TYR A 1 69 ? 25.547 3.111 -20.864 1.00 46.59 69 TYR A N 1
ATOM 528 C CA . TYR A 1 69 ? 24.338 2.611 -21.559 1.00 46.59 69 TYR A CA 1
ATOM 529 C C . TYR A 1 69 ? 23.107 3.535 -21.493 1.00 46.59 69 TYR A C 1
ATOM 531 O O . TYR A 1 69 ? 22.254 3.485 -22.375 1.00 46.59 69 TYR A O 1
ATOM 539 N N . LEU A 1 70 ? 23.016 4.442 -20.512 1.00 45.03 70 LEU A N 1
ATOM 540 C CA . LEU A 1 70 ? 21.832 5.301 -20.311 1.00 45.03 70 LEU A CA 1
ATOM 541 C C . LEU A 1 70 ? 21.956 6.733 -20.868 1.00 45.03 70 LEU A C 1
ATOM 543 O O . LEU A 1 70 ? 21.040 7.536 -20.705 1.00 45.03 70 LEU A O 1
ATOM 547 N N . ALA A 1 71 ? 23.027 7.061 -21.597 1.00 47.12 71 ALA A N 1
ATOM 548 C CA . ALA A 1 71 ? 23.231 8.396 -22.181 1.00 47.12 71 ALA A CA 1
ATOM 549 C C . ALA A 1 71 ? 22.337 8.713 -23.406 1.00 47.12 71 ALA A C 1
ATOM 551 O O . ALA A 1 71 ? 22.478 9.769 -24.020 1.00 47.12 71 ALA A O 1
ATOM 552 N N . LYS A 1 72 ? 21.408 7.824 -23.787 1.00 46.34 72 LYS A N 1
ATOM 553 C CA . LYS A 1 72 ? 20.565 7.968 -24.987 1.00 46.34 72 LYS A CA 1
ATOM 554 C C . LYS A 1 72 ? 19.073 8.050 -24.663 1.00 46.34 72 LYS A C 1
ATOM 556 O O . LYS A 1 72 ? 18.249 7.348 -25.237 1.00 46.34 72 LYS A O 1
ATOM 561 N N . ARG A 1 73 ? 18.692 8.957 -23.765 1.00 46.41 73 ARG A N 1
ATOM 562 C CA . ARG A 1 73 ? 17.315 9.468 -23.736 1.00 46.41 73 ARG A CA 1
ATOM 563 C C . ARG A 1 73 ? 17.341 10.956 -23.395 1.00 46.41 73 ARG A C 1
ATOM 565 O O . ARG A 1 73 ? 17.662 11.294 -22.260 1.00 46.41 73 ARG A O 1
ATOM 572 N N . PRO A 1 74 ? 17.042 11.862 -24.341 1.00 39.97 74 PRO A N 1
ATOM 573 C CA . PRO A 1 74 ? 16.982 13.277 -24.015 1.00 39.97 74 PRO A CA 1
ATOM 574 C C . PRO A 1 74 ? 15.794 13.504 -23.067 1.00 39.97 74 PRO A C 1
ATOM 576 O O . PRO A 1 74 ? 14.667 13.124 -23.406 1.00 39.97 74 PRO A O 1
ATOM 579 N N . PRO A 1 75 ? 15.997 14.091 -21.874 1.00 41.50 75 PRO A N 1
ATOM 580 C CA . PRO A 1 75 ? 14.882 14.462 -21.024 1.00 41.50 75 PRO A CA 1
ATOM 581 C C . PRO A 1 75 ? 14.094 15.566 -21.730 1.00 41.50 75 PRO A C 1
ATOM 583 O O . PRO A 1 75 ? 14.628 16.612 -22.105 1.00 41.50 75 PRO A O 1
ATOM 586 N N . ARG A 1 76 ? 12.800 15.311 -21.941 1.00 42.72 76 ARG A N 1
ATOM 587 C CA . ARG A 1 76 ? 11.840 16.276 -22.476 1.00 42.72 76 ARG A CA 1
ATOM 588 C C . ARG A 1 76 ? 11.783 17.462 -21.511 1.00 42.72 76 ARG A C 1
ATOM 590 O O . ARG A 1 76 ? 11.208 17.381 -20.431 1.00 42.72 76 ARG A O 1
ATOM 597 N N . ARG A 1 77 ? 12.447 18.547 -21.901 1.00 39.81 77 ARG A N 1
ATOM 598 C CA . ARG A 1 77 ? 12.606 19.785 -21.138 1.00 39.81 77 ARG A CA 1
ATOM 599 C C . ARG A 1 77 ? 11.257 20.500 -21.040 1.00 39.81 77 ARG A C 1
ATOM 601 O O . ARG A 1 77 ? 10.896 21.271 -21.923 1.00 39.81 77 ARG A O 1
ATOM 608 N N . MET A 1 78 ? 10.503 20.237 -19.977 1.00 39.81 78 MET A N 1
ATOM 609 C CA . MET A 1 78 ? 9.348 21.053 -19.607 1.00 39.81 78 MET A CA 1
ATOM 610 C C . MET A 1 78 ? 9.894 22.300 -18.903 1.00 39.81 78 MET A C 1
ATOM 612 O O . MET A 1 78 ? 10.408 22.220 -17.791 1.00 39.81 78 MET A O 1
ATOM 616 N N . LYS A 1 79 ? 9.888 23.449 -19.590 1.00 42.47 79 LYS A N 1
ATOM 617 C CA . LYS A 1 79 ? 10.207 24.734 -18.960 1.00 42.47 79 LYS A CA 1
ATOM 618 C C . LYS A 1 79 ? 9.052 25.094 -18.025 1.00 42.47 79 LYS A C 1
ATOM 620 O O . LYS A 1 79 ? 7.966 25.393 -18.506 1.00 42.47 79 LYS A O 1
ATOM 625 N N . ALA A 1 80 ? 9.300 25.096 -16.722 1.00 39.59 80 ALA A N 1
ATOM 626 C CA . ALA A 1 80 ? 8.479 25.816 -15.757 1.00 39.59 80 ALA A CA 1
ATOM 627 C C . ALA A 1 80 ? 9.330 26.961 -15.174 1.00 39.59 80 ALA A C 1
ATOM 629 O O . ALA A 1 80 ? 10.505 26.735 -14.868 1.00 39.59 80 ALA A O 1
ATOM 630 N N . PRO A 1 81 ? 8.804 28.194 -15.078 1.00 44.53 81 PRO A N 1
ATOM 631 C CA . PRO A 1 81 ? 9.533 29.313 -14.499 1.00 44.53 81 PRO A CA 1
ATOM 632 C C . PRO A 1 81 ? 9.643 29.135 -12.980 1.00 44.53 81 PRO A C 1
ATOM 634 O O . PRO A 1 81 ? 8.654 28.879 -12.300 1.00 44.53 81 PRO A O 1
ATOM 637 N N . VAL A 1 82 ? 10.859 29.272 -12.453 1.00 46.94 82 VAL A N 1
ATOM 638 C CA . VAL A 1 82 ? 11.138 29.258 -11.011 1.00 46.94 82 VAL A CA 1
ATOM 639 C C . VAL A 1 82 ? 10.970 30.691 -10.489 1.00 46.94 82 VAL A C 1
ATOM 641 O O . VAL A 1 82 ? 11.686 31.572 -10.974 1.00 46.94 82 VAL A O 1
ATOM 644 N N . PRO A 1 83 ? 10.062 30.983 -9.539 1.00 45.75 83 PRO A N 1
ATOM 645 C CA . PRO A 1 83 ? 10.016 32.296 -8.918 1.00 45.75 83 PRO A CA 1
ATOM 646 C C . PRO A 1 83 ? 11.178 32.420 -7.927 1.00 45.75 83 PRO A C 1
ATOM 648 O O . PRO A 1 83 ? 11.373 31.595 -7.034 1.00 45.75 83 PRO A O 1
ATOM 651 N N . ARG A 1 84 ? 11.986 33.457 -8.137 1.00 33.62 84 ARG A N 1
ATOM 652 C CA . ARG A 1 84 ? 13.150 33.822 -7.329 1.00 33.62 84 ARG A CA 1
ATOM 653 C C . ARG A 1 84 ? 12.664 34.527 -6.061 1.00 33.62 84 ARG A C 1
ATOM 655 O O . ARG A 1 84 ? 12.327 35.705 -6.115 1.00 33.62 84 ARG A O 1
ATOM 662 N N . TRP A 1 85 ? 12.640 33.828 -4.931 1.00 31.22 85 TRP A N 1
ATOM 663 C CA . TRP A 1 85 ? 12.418 34.463 -3.632 1.00 31.22 85 TRP A CA 1
ATOM 664 C C . TRP A 1 85 ? 13.709 35.163 -3.196 1.00 31.22 85 TRP A C 1
ATOM 666 O O . TRP A 1 85 ? 14.754 34.534 -3.039 1.00 31.22 85 TRP A O 1
ATOM 676 N N . ARG A 1 86 ? 13.639 36.491 -3.083 1.00 35.56 86 ARG A N 1
ATOM 677 C CA . ARG A 1 86 ? 14.680 37.367 -2.541 1.00 35.56 86 ARG A CA 1
ATOM 678 C C . ARG A 1 86 ? 14.314 37.606 -1.076 1.00 35.56 86 ARG A C 1
ATOM 680 O O . ARG A 1 86 ? 13.252 38.161 -0.816 1.00 35.56 86 ARG A O 1
ATOM 687 N N . VAL A 1 87 ? 15.150 37.152 -0.149 1.00 36.06 87 VAL A N 1
ATOM 688 C CA . VAL A 1 87 ? 15.087 37.543 1.267 1.00 36.06 87 VAL A CA 1
ATOM 689 C C . VAL A 1 87 ? 16.152 38.620 1.474 1.00 36.06 87 VAL A C 1
ATOM 691 O O . VAL A 1 87 ? 17.208 38.552 0.838 1.00 36.06 87 VAL A O 1
ATOM 694 N N . LEU A 1 88 ? 15.788 39.646 2.247 1.00 47.75 88 LEU A N 1
ATOM 695 C CA . LEU A 1 88 ? 16.650 40.739 2.705 1.00 47.75 88 LEU A CA 1
ATOM 696 C C . LEU A 1 88 ? 17.908 40.216 3.406 1.00 47.75 88 LEU A C 1
ATOM 698 O O . LEU A 1 88 ? 17.794 39.184 4.103 1.00 47.75 88 LEU A O 1
#

Solvent-accessible surface area (backbone atoms only — not comparable to full-atom values): 6084 Å² total; per-residue (Å²): 132,84,76,58,91,40,54,53,98,93,46,74,43,62,71,63,51,49,69,42,26,64,73,60,75,36,64,54,97,87,38,78,46,78,85,83,56,57,87,85,52,69,86,65,39,53,74,57,52,52,50,50,49,47,38,66,74,75,62,67,63,66,76,90,73,49,78,82,75,67,82,83,65,85,78,84,81,76,87,73,90,79,85,82,84,82,80,135

pLDDT: mean 70.08, std 18.68, range [31.22, 89.69]

Secondary structure (DSSP, 8-state):
-PPPTTEETTEE-HHHHHTT-GGGG-EETTEEP----TTT-PPPPHHHHHHHHHIIIII---GGGGGGTS----------PPP-----

Mean predicted aligned error: 15.1 Å